Protein AF-A0A7C5R0I9-F1 (afdb_monomer_lite)

Foldseek 3Di:
DDDDDDDPVRLVVLLVVVVVVPDPLVVSCVVVVHDSVVNCVSNVVVVVVVVVVVVVDDD

Sequence (59 aa):
MKRRKWTGKEKLQIVLEGMRGQVPLGELCARHQLSQSQYYQWRDPLLNQGEKVFDRGGP

Radius of gyration: 13.23 Å; chains: 1; bounding box: 33×20×36 Å

pLDDT: mean 89.65, std 11.15, range [53.28, 97.06]

Structure (mmCIF, N/CA/C/O backbone):
data_AF-A0A7C5R0I9-F1
#
_entry.id   AF-A0A7C5R0I9-F1
#
loop_
_atom_site.group_PDB
_atom_site.id
_atom_site.type_symbol
_atom_site.label_atom_id
_atom_site.label_alt_id
_atom_site.label_comp_id
_atom_site.label_asym_id
_atom_site.label_entity_id
_atom_site.label_seq_id
_atom_site.pdbx_PDB_ins_code
_atom_site.Cartn_x
_atom_site.Cartn_y
_atom_site.Cartn_z
_atom_site.occupancy
_atom_site.B_iso_or_equiv
_atom_site.auth_seq_id
_atom_site.auth_comp_id
_atom_site.auth_asym_id
_atom_site.auth_atom_id
_atom_site.pdbx_PDB_model_num
ATOM 1 N N . MET A 1 1 ? -11.379 6.680 21.600 1.00 53.28 1 MET A N 1
ATOM 2 C CA . MET A 1 1 ? -10.999 5.487 20.804 1.00 53.28 1 MET A CA 1
ATOM 3 C C . MET A 1 1 ? -9.544 5.622 20.369 1.00 53.28 1 MET A C 1
ATOM 5 O O . MET A 1 1 ? -9.207 6.628 19.754 1.00 53.28 1 MET A O 1
ATOM 9 N N . LYS A 1 2 ? -8.660 4.677 20.720 1.00 57.75 2 LYS A N 1
ATOM 10 C CA . LYS A 1 2 ? -7.266 4.696 20.242 1.00 57.75 2 LYS A CA 1
ATOM 11 C C . LYS A 1 2 ? -7.268 4.321 18.760 1.00 57.75 2 LYS A C 1
ATOM 13 O O . LYS A 1 2 ? -7.661 3.211 18.419 1.00 57.75 2 LYS A O 1
ATOM 18 N N . ARG A 1 3 ? -6.860 5.243 17.880 1.00 71.06 3 ARG A N 1
ATOM 19 C CA . ARG A 1 3 ? -6.626 4.910 16.469 1.00 71.06 3 ARG A CA 1
ATOM 20 C C . ARG A 1 3 ? -5.533 3.849 16.415 1.00 71.06 3 ARG A C 1
ATOM 22 O O . ARG A 1 3 ? -4.450 4.061 16.964 1.00 71.06 3 ARG A O 1
ATOM 29 N N . ARG A 1 4 ? -5.828 2.720 15.774 1.00 82.56 4 ARG A N 1
ATOM 30 C CA . ARG A 1 4 ? -4.820 1.706 15.472 1.00 82.56 4 ARG A CA 1
ATOM 31 C C . ARG A 1 4 ? -3.700 2.379 14.675 1.00 82.56 4 ARG A C 1
ATOM 33 O O . ARG A 1 4 ? -3.966 3.155 13.758 1.00 82.56 4 ARG A O 1
ATOM 40 N N . LYS A 1 5 ? -2.451 2.147 15.074 1.00 86.94 5 LYS A N 1
ATOM 41 C CA . LYS A 1 5 ? -1.274 2.604 14.331 1.00 86.94 5 LYS A CA 1
ATOM 42 C C . LYS A 1 5 ? -0.724 1.406 13.574 1.00 86.94 5 LYS A C 1
ATOM 44 O O . LYS A 1 5 ? -0.431 0.397 14.199 1.00 86.94 5 LYS A O 1
ATOM 49 N N . TRP A 1 6 ? -0.594 1.538 12.259 1.00 92.06 6 TRP A N 1
ATOM 50 C CA . TRP A 1 6 ? 0.089 0.555 11.424 1.00 92.06 6 TRP A CA 1
ATOM 51 C C . TRP A 1 6 ? 1.530 0.996 11.211 1.00 92.06 6 TRP A C 1
ATOM 53 O O . TRP A 1 6 ? 1.788 2.127 10.780 1.00 92.06 6 TRP A O 1
ATOM 63 N N . THR A 1 7 ? 2.459 0.099 11.500 1.00 95.25 7 THR A N 1
ATOM 64 C CA . THR A 1 7 ? 3.868 0.230 11.130 1.00 95.25 7 THR A CA 1
ATOM 65 C C . THR A 1 7 ? 4.031 0.150 9.610 1.00 95.25 7 THR A C 1
ATOM 67 O O . THR A 1 7 ? 3.152 -0.339 8.899 1.00 95.25 7 THR A O 1
ATOM 70 N N . GLY A 1 8 ? 5.170 0.610 9.082 1.00 95.12 8 GLY A N 1
ATOM 71 C CA . GLY A 1 8 ? 5.450 0.513 7.643 1.00 95.12 8 GLY A CA 1
ATOM 72 C C . GLY A 1 8 ? 5.404 -0.929 7.120 1.00 95.12 8 GLY A C 1
ATOM 73 O O . GLY A 1 8 ? 4.831 -1.180 6.063 1.00 95.12 8 GLY A O 1
ATOM 74 N N . LYS A 1 9 ? 5.921 -1.885 7.904 1.00 95.38 9 LYS A N 1
ATOM 75 C CA . LYS A 1 9 ? 5.909 -3.316 7.570 1.00 95.38 9 LYS A CA 1
ATOM 76 C C . LYS A 1 9 ? 4.489 -3.874 7.465 1.00 95.38 9 LYS A C 1
ATOM 78 O O . LYS A 1 9 ? 4.179 -4.555 6.494 1.00 95.38 9 LYS A O 1
ATOM 83 N N . GLU A 1 10 ? 3.618 -3.547 8.418 1.00 95.88 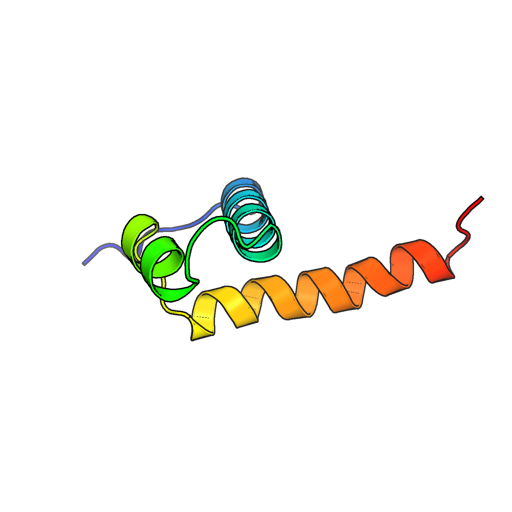10 GLU A N 1
ATOM 84 C CA . GLU A 1 10 ? 2.220 -3.996 8.388 1.00 95.88 10 GLU A CA 1
ATOM 85 C C . GLU A 1 10 ? 1.468 -3.420 7.188 1.00 95.88 10 GLU A C 1
ATOM 87 O O . GLU A 1 10 ? 0.759 -4.155 6.506 1.00 95.88 10 GLU A O 1
ATOM 92 N N . LYS A 1 11 ? 1.655 -2.125 6.890 1.00 96.06 11 LYS A N 1
ATOM 93 C CA . LYS A 1 11 ? 1.053 -1.501 5.701 1.00 96.06 11 LYS A CA 1
ATOM 94 C C . LYS A 1 11 ? 1.463 -2.237 4.429 1.00 96.06 11 LYS A C 1
ATOM 96 O O . LYS A 1 11 ? 0.604 -2.555 3.615 1.00 96.06 11 LYS A O 1
ATOM 101 N N . LEU A 1 12 ? 2.756 -2.542 4.289 1.00 95.62 12 LEU A N 1
ATOM 102 C CA . LEU A 1 12 ? 3.279 -3.268 3.135 1.00 95.62 12 LEU A CA 1
ATOM 103 C C . LEU A 1 12 ? 2.663 -4.669 3.019 1.00 95.62 12 LEU A C 1
ATOM 105 O O . LEU A 1 12 ? 2.198 -5.032 1.945 1.00 95.62 12 LEU A O 1
ATOM 109 N N . GLN A 1 13 ? 2.607 -5.435 4.114 1.00 96.25 13 GLN A N 1
ATOM 110 C CA . GLN A 1 13 ? 2.003 -6.773 4.108 1.00 96.25 13 GLN A CA 1
ATOM 111 C C . GLN A 1 13 ? 0.533 -6.740 3.668 1.00 96.25 13 GLN A C 1
ATOM 113 O O . GLN A 1 13 ? 0.144 -7.525 2.808 1.00 96.25 13 GLN A O 1
ATOM 118 N N . ILE A 1 14 ? -0.254 -5.799 4.200 1.00 96.19 14 ILE A N 1
ATOM 119 C CA . ILE A 1 14 ? -1.673 -5.640 3.847 1.00 96.19 14 ILE A CA 1
ATOM 120 C C . ILE A 1 14 ? -1.827 -5.266 2.368 1.00 96.19 14 ILE A C 1
ATOM 122 O O . ILE A 1 14 ? -2.664 -5.834 1.666 1.00 96.19 14 ILE A O 1
ATOM 126 N N . VAL A 1 15 ? -1.017 -4.323 1.872 1.00 96.62 15 VAL A N 1
ATOM 127 C CA . VAL A 1 15 ? -1.058 -3.913 0.461 1.00 96.62 15 VAL A CA 1
ATOM 128 C C . VAL A 1 15 ? -0.754 -5.097 -0.459 1.00 96.62 15 VAL A C 1
ATOM 130 O O . VAL A 1 15 ? -1.523 -5.338 -1.390 1.00 96.62 15 VAL A O 1
ATOM 133 N N . LEU A 1 16 ? 0.299 -5.867 -0.161 1.00 96.19 16 LEU A N 1
ATOM 134 C CA . LEU A 1 16 ? 0.695 -7.047 -0.936 1.00 96.19 16 LEU A CA 1
ATOM 135 C C . LEU A 1 16 ? -0.365 -8.158 -0.915 1.00 96.19 16 LEU A C 1
ATOM 137 O O . LEU A 1 16 ? -0.605 -8.781 -1.948 1.00 96.19 16 LEU A O 1
ATOM 141 N N . GLU A 1 17 ? -1.021 -8.399 0.224 1.00 96.19 17 GLU A N 1
ATOM 142 C CA . GLU A 1 17 ? -2.131 -9.358 0.316 1.00 96.19 17 GLU A CA 1
ATOM 143 C C . GLU A 1 17 ? -3.297 -8.940 -0.591 1.00 96.19 17 GLU A C 1
ATOM 145 O O . GLU A 1 17 ? -3.793 -9.753 -1.371 1.00 96.19 17 GLU A O 1
ATOM 150 N N . GLY A 1 18 ? -3.667 -7.654 -0.573 1.00 95.75 18 GLY A N 1
ATOM 151 C CA . GLY A 1 18 ? -4.707 -7.125 -1.459 1.00 95.75 18 GLY A CA 1
ATOM 152 C C . GLY A 1 18 ? -4.333 -7.164 -2.939 1.00 95.75 18 GLY A C 1
ATOM 153 O O . GLY A 1 18 ? -5.180 -7.479 -3.769 1.00 95.75 18 GLY A O 1
ATOM 154 N N . MET A 1 19 ? -3.062 -6.928 -3.277 1.00 94.62 19 MET A N 1
ATOM 155 C CA . MET A 1 19 ? -2.572 -7.035 -4.658 1.00 94.62 19 MET A CA 1
ATOM 156 C C . MET A 1 19 ? -2.587 -8.473 -5.177 1.00 94.62 19 MET A C 1
ATOM 158 O O . MET A 1 19 ? -2.753 -8.685 -6.373 1.00 94.62 19 MET A O 1
ATOM 162 N N . ARG A 1 20 ? -2.436 -9.466 -4.293 1.00 95.38 20 ARG A N 1
ATOM 163 C CA . ARG A 1 20 ? -2.513 -10.881 -4.670 1.00 95.38 20 ARG A CA 1
ATOM 164 C C . ARG A 1 20 ? -3.926 -11.300 -5.090 1.00 95.38 20 ARG A C 1
ATOM 166 O O . ARG A 1 20 ? -4.072 -12.302 -5.781 1.00 95.38 20 ARG A O 1
ATOM 173 N N . GLY A 1 21 ? -4.957 -10.569 -4.657 1.00 93.62 21 GLY A N 1
ATOM 174 C CA . GLY A 1 21 ? -6.342 -10.790 -5.083 1.00 93.62 21 GLY A CA 1
ATOM 175 C C . GLY A 1 21 ? -6.969 -12.103 -4.602 1.00 93.62 21 GLY A C 1
ATOM 176 O O . GLY A 1 21 ? -7.959 -12.542 -5.174 1.00 93.62 21 GLY A O 1
ATOM 177 N N . GLN A 1 22 ? -6.410 -12.744 -3.567 1.00 94.81 22 GLN A N 1
ATOM 178 C CA . GLN A 1 22 ? -6.939 -14.009 -3.027 1.00 94.81 22 GLN A CA 1
ATOM 179 C C . GLN A 1 22 ? -8.282 -13.841 -2.310 1.00 94.81 22 GLN A C 1
ATOM 181 O O . GLN A 1 22 ? -9.064 -14.785 -2.246 1.00 94.81 22 GLN A O 1
ATOM 186 N N . VAL A 1 23 ? -8.536 -12.652 -1.761 1.00 95.00 23 VAL A N 1
ATOM 187 C CA . VAL A 1 23 ? -9.798 -12.294 -1.110 1.00 95.00 23 VAL A CA 1
ATOM 188 C C . VAL A 1 23 ? -10.314 -10.968 -1.668 1.00 95.00 23 VAL A C 1
ATOM 190 O O . VAL A 1 23 ? -9.510 -10.128 -2.090 1.00 95.00 23 VAL A O 1
ATOM 193 N N . PRO A 1 24 ? -11.636 -10.729 -1.649 1.00 96.25 24 PRO A N 1
ATOM 194 C CA . PRO A 1 24 ? -12.196 -9.433 -2.008 1.00 96.25 24 PRO A CA 1
ATOM 195 C C . PRO A 1 24 ? -11.614 -8.310 -1.140 1.00 96.25 24 PRO A C 1
ATOM 197 O O . PRO A 1 24 ? -11.465 -8.456 0.075 1.00 96.25 24 PRO A O 1
ATOM 200 N N . LEU A 1 25 ? -11.360 -7.143 -1.740 1.00 95.06 25 LEU A N 1
ATOM 201 C CA . LEU A 1 25 ? -10.764 -6.002 -1.033 1.00 95.06 25 LEU A CA 1
ATOM 202 C C . LEU A 1 25 ? -11.570 -5.581 0.208 1.00 95.06 25 LEU A C 1
ATOM 204 O O . LEU A 1 25 ? -10.991 -5.187 1.219 1.00 95.06 25 LEU A O 1
ATOM 208 N N . GLY A 1 26 ? -12.902 -5.674 0.144 1.00 95.38 26 GLY A N 1
ATOM 209 C CA . GLY A 1 26 ? -13.779 -5.380 1.278 1.00 95.38 26 GLY A CA 1
ATOM 210 C C . GLY A 1 26 ? -13.544 -6.305 2.475 1.00 95.38 26 GLY A C 1
ATOM 211 O O . GLY A 1 26 ? -13.501 -5.827 3.607 1.00 95.38 26 GLY A O 1
ATOM 212 N N . GLU A 1 27 ? -13.318 -7.597 2.229 1.00 96.56 27 GLU A N 1
ATOM 213 C CA . GLU A 1 27 ? -13.034 -8.580 3.279 1.00 96.56 27 GLU A CA 1
ATOM 214 C C . GLU A 1 27 ? -11.654 -8.341 3.903 1.00 96.56 27 GLU A C 1
ATOM 216 O O . GLU A 1 27 ? -11.520 -8.312 5.128 1.00 96.56 27 GLU A O 1
ATOM 221 N N . LEU A 1 28 ? -10.642 -8.073 3.070 1.00 96.88 28 LEU A N 1
ATOM 222 C CA . LEU A 1 28 ? -9.306 -7.694 3.532 1.00 96.88 28 LEU A CA 1
ATOM 223 C C . LEU A 1 28 ? -9.364 -6.451 4.431 1.00 96.88 28 LEU A C 1
ATOM 225 O O . LEU A 1 28 ? -8.827 -6.435 5.540 1.00 96.88 28 LEU A O 1
ATOM 229 N N . CYS A 1 29 ? -10.053 -5.406 3.968 1.00 95.31 29 CYS A N 1
ATOM 230 C CA . CYS A 1 29 ? -10.214 -4.164 4.714 1.00 95.31 29 CYS A CA 1
ATOM 231 C C . CYS A 1 29 ? -10.916 -4.407 6.059 1.00 95.31 29 CYS A C 1
ATOM 233 O O . CYS A 1 29 ? -10.439 -3.926 7.086 1.00 95.31 29 CYS A O 1
ATOM 235 N N . ALA A 1 30 ? -11.977 -5.219 6.090 1.00 95.12 30 ALA A N 1
ATOM 236 C CA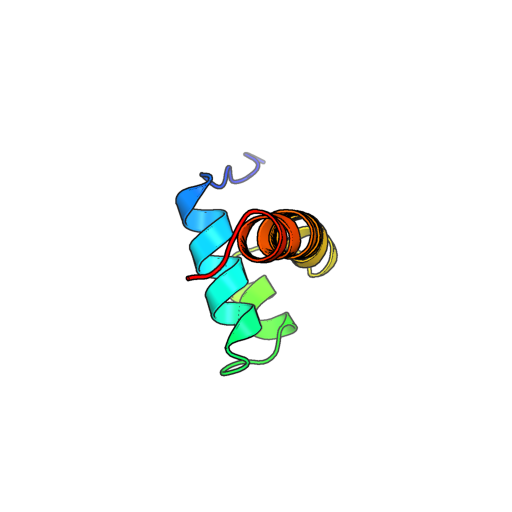 . ALA A 1 30 ? -12.666 -5.577 7.329 1.00 95.12 30 ALA A CA 1
ATOM 237 C C . ALA A 1 30 ? -11.744 -6.315 8.319 1.00 95.12 30 ALA A C 1
ATOM 239 O O . ALA A 1 30 ? -11.662 -5.927 9.487 1.00 95.12 30 ALA A O 1
ATOM 240 N N . ARG A 1 31 ? -10.983 -7.314 7.846 1.00 94.56 31 ARG A N 1
ATOM 241 C CA . ARG A 1 31 ? -10.031 -8.100 8.656 1.00 94.56 31 ARG A CA 1
ATOM 242 C C . ARG A 1 31 ? -8.967 -7.225 9.321 1.00 94.56 31 ARG A C 1
ATOM 244 O O . ARG A 1 31 ? -8.611 -7.441 10.479 1.00 94.56 31 ARG A O 1
ATOM 251 N N . HIS A 1 32 ? -8.485 -6.210 8.606 1.00 93.44 32 HIS A N 1
ATOM 252 C CA . HIS A 1 32 ? -7.456 -5.291 9.095 1.00 93.44 32 HIS A CA 1
ATOM 253 C C . HIS A 1 32 ? -8.003 -4.014 9.748 1.00 93.44 32 HIS A C 1
ATOM 255 O O . HIS A 1 32 ? -7.202 -3.163 10.144 1.00 93.44 32 HIS A O 1
ATOM 261 N N . GLN A 1 33 ? -9.329 -3.892 9.910 1.00 93.19 33 GLN A N 1
ATOM 262 C CA . GLN A 1 33 ? -10.001 -2.694 10.440 1.00 93.19 33 GLN A CA 1
ATOM 263 C C . GLN A 1 33 ? -9.608 -1.428 9.663 1.00 93.19 33 GLN A C 1
ATOM 265 O O . GLN A 1 33 ? -9.283 -0.386 10.236 1.00 93.19 33 GLN A O 1
ATOM 270 N N . LEU A 1 34 ? -9.600 -1.560 8.341 1.00 93.12 34 LEU A N 1
ATOM 271 C CA . LEU A 1 34 ? -9.184 -0.559 7.379 1.00 93.12 34 LEU A CA 1
ATOM 272 C C . LEU A 1 34 ? -10.377 -0.113 6.530 1.00 93.12 34 LEU A C 1
ATOM 274 O O . LEU A 1 34 ? -11.292 -0.894 6.276 1.00 93.12 34 LEU A O 1
ATOM 278 N N . SER A 1 35 ? -10.351 1.119 6.027 1.00 94.81 35 SER A N 1
ATOM 279 C CA . SER A 1 35 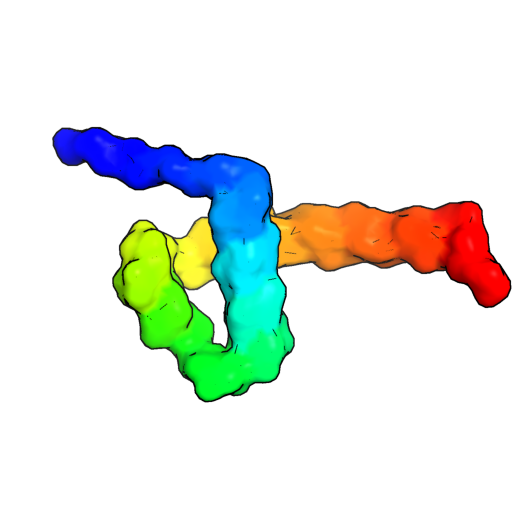? -11.228 1.508 4.919 1.00 94.81 35 SER A CA 1
ATOM 280 C C . SER A 1 35 ? -10.551 1.225 3.576 1.00 94.81 35 SER A C 1
ATOM 282 O O . SER A 1 35 ? -9.326 1.285 3.465 1.00 94.81 35 SER A O 1
ATOM 284 N N . GLN A 1 36 ? -11.337 0.989 2.522 1.00 95.50 36 GLN A N 1
ATOM 285 C CA . GLN A 1 36 ? -10.785 0.825 1.169 1.00 95.50 36 GLN A CA 1
ATOM 286 C C . GLN A 1 36 ? -10.004 2.068 0.717 1.00 95.50 36 GLN A C 1
ATOM 288 O O .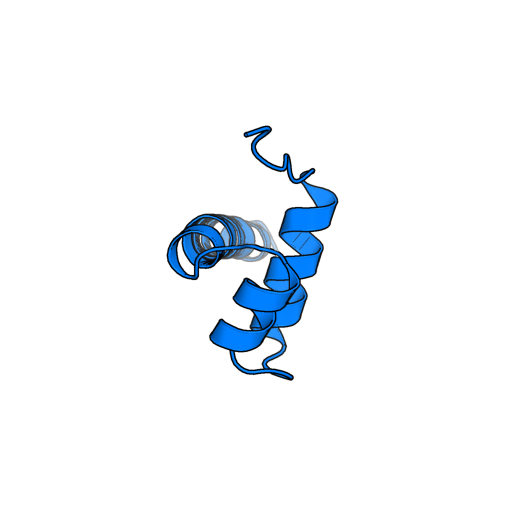 GLN A 1 36 ? -8.943 1.953 0.113 1.00 95.50 36 GLN A O 1
ATOM 293 N N . SER A 1 37 ? -10.471 3.267 1.076 1.00 96.44 37 SER A N 1
ATOM 294 C CA . SER A 1 37 ? -9.753 4.515 0.795 1.00 96.44 37 SER A CA 1
ATOM 295 C C . SER A 1 37 ? -8.365 4.533 1.435 1.00 96.44 37 SER A C 1
ATOM 297 O O . SER A 1 37 ? -7.402 4.947 0.797 1.00 96.44 37 SER A O 1
ATOM 299 N N . GLN A 1 38 ? -8.237 4.046 2.672 1.00 95.38 38 GLN A N 1
ATOM 300 C CA . GLN A 1 38 ? -6.950 3.969 3.359 1.00 95.38 38 GLN A CA 1
ATOM 301 C C . GLN A 1 38 ? -6.024 2.918 2.726 1.00 95.38 38 GLN A C 1
ATOM 303 O O . GLN A 1 38 ? -4.815 3.134 2.680 1.00 95.38 38 GLN A O 1
ATOM 308 N N . TYR A 1 39 ? -6.575 1.822 2.191 1.00 97.06 39 TYR A N 1
ATOM 309 C CA . TYR A 1 39 ? -5.805 0.847 1.412 1.00 97.06 39 TYR A CA 1
ATOM 310 C C . TYR A 1 39 ? -5.202 1.502 0.165 1.00 97.06 39 TYR A C 1
ATOM 312 O O . TYR A 1 39 ? -3.995 1.412 -0.058 1.00 97.06 39 TYR A O 1
ATOM 320 N N . TYR A 1 40 ? -6.018 2.221 -0.612 1.00 96.94 40 TYR A N 1
ATOM 321 C CA . TYR A 1 40 ? -5.555 2.907 -1.821 1.00 96.94 40 TYR A CA 1
ATOM 322 C C . TYR A 1 40 ? -4.531 4.006 -1.516 1.00 96.94 40 TYR A C 1
ATOM 324 O O . TYR A 1 40 ? -3.497 4.075 -2.173 1.00 96.94 40 TYR A O 1
ATOM 332 N N . GLN A 1 41 ? -4.720 4.761 -0.428 1.00 96.81 41 GLN A N 1
ATOM 333 C CA . GLN A 1 41 ? -3.728 5.730 0.058 1.00 96.81 41 GLN A CA 1
ATOM 334 C C . GLN A 1 41 ? -2.354 5.117 0.369 1.00 96.81 41 GLN A C 1
ATOM 336 O O . GLN A 1 41 ? -1.367 5.847 0.424 1.00 96.81 41 GLN A O 1
ATOM 341 N N . TRP A 1 42 ? -2.267 3.808 0.616 1.00 96.38 42 TRP A N 1
ATOM 342 C CA . TRP A 1 42 ? -0.992 3.114 0.816 1.00 96.38 42 TRP A CA 1
ATOM 343 C C . TRP A 1 42 ? -0.487 2.450 -0.458 1.00 96.38 42 TRP A C 1
ATOM 345 O O . TRP A 1 42 ? 0.710 2.506 -0.736 1.00 96.38 42 TRP A O 1
ATOM 355 N N . ARG A 1 43 ? -1.386 1.833 -1.229 1.00 96.31 43 ARG A 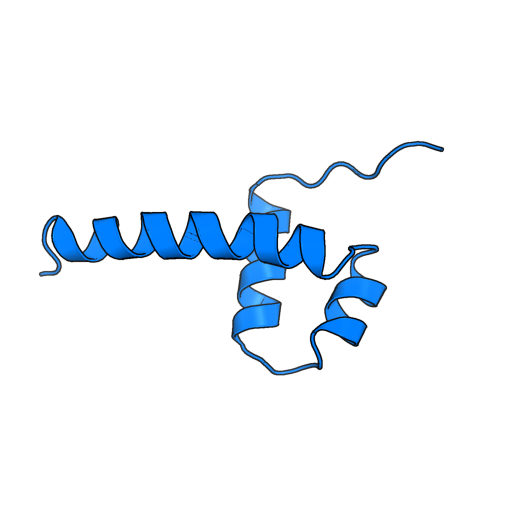N 1
ATOM 356 C CA . ARG A 1 43 ? -1.051 1.143 -2.474 1.00 96.31 43 ARG A CA 1
ATOM 357 C C . ARG A 1 43 ? -0.523 2.109 -3.528 1.00 96.31 43 ARG A C 1
ATOM 359 O O . ARG A 1 43 ? 0.513 1.836 -4.122 1.00 96.31 43 ARG A O 1
ATOM 366 N N . ASP A 1 44 ? -1.208 3.222 -3.760 1.00 95.94 44 ASP A N 1
ATOM 367 C CA . ASP A 1 44 ? -0.909 4.076 -4.910 1.00 95.94 44 ASP A CA 1
ATOM 368 C C . ASP A 1 44 ? 0.492 4.718 -4.798 1.00 95.94 44 ASP A C 1
ATOM 370 O O . ASP A 1 44 ? 1.267 4.614 -5.749 1.00 95.94 44 ASP A O 1
ATOM 374 N N . PRO A 1 45 ? 0.919 5.268 -3.638 1.00 94.31 45 PRO A N 1
ATOM 375 C CA . PRO A 1 45 ? 2.297 5.733 -3.478 1.00 94.31 45 PRO A CA 1
ATOM 376 C C . PRO A 1 45 ? 3.340 4.615 -3.589 1.00 94.31 45 PRO A C 1
ATOM 378 O O . PRO A 1 45 ? 4.432 4.871 -4.092 1.00 94.31 45 PRO A O 1
ATOM 381 N N . LEU A 1 46 ? 3.024 3.395 -3.127 1.00 93.12 46 LEU A N 1
ATOM 382 C CA . LEU A 1 46 ? 3.918 2.240 -3.245 1.00 93.12 46 LEU A CA 1
ATOM 383 C C . LEU A 1 46 ? 4.160 1.887 -4.717 1.00 93.12 46 LEU A C 1
ATOM 385 O O . LEU A 1 46 ? 5.308 1.699 -5.105 1.00 93.12 46 LEU A O 1
ATOM 389 N N . LEU A 1 47 ? 3.104 1.836 -5.533 1.00 91.38 47 LEU A N 1
ATOM 390 C CA . LEU A 1 47 ? 3.208 1.542 -6.965 1.00 91.38 47 LEU A CA 1
ATOM 391 C C . LEU A 1 47 ? 3.949 2.654 -7.719 1.00 91.38 47 LEU A C 1
ATOM 393 O O . LEU A 1 47 ? 4.886 2.361 -8.456 1.00 91.38 47 LEU A O 1
ATOM 397 N N . ASN A 1 48 ? 3.614 3.919 -7.450 1.00 92.12 48 ASN A N 1
ATOM 398 C CA . ASN A 1 48 ? 4.257 5.075 -8.090 1.00 92.12 48 ASN A CA 1
ATOM 399 C C . ASN A 1 48 ? 5.755 5.189 -7.758 1.00 92.12 48 ASN A C 1
ATOM 401 O O . ASN A 1 48 ? 6.545 5.709 -8.543 1.00 92.12 48 ASN A O 1
ATOM 405 N N . GLN A 1 49 ? 6.169 4.773 -6.558 1.00 89.25 49 GLN A N 1
ATOM 406 C CA . GLN A 1 49 ? 7.591 4.712 -6.205 1.00 89.25 49 GLN A CA 1
ATOM 407 C C . GLN A 1 49 ? 8.251 3.430 -6.715 1.00 89.25 49 GLN A C 1
ATOM 409 O O . GLN A 1 49 ? 9.433 3.463 -7.045 1.00 89.25 49 GLN A O 1
ATOM 414 N N . GLY A 1 50 ? 7.496 2.332 -6.795 1.00 86.31 50 GLY A N 1
ATOM 415 C CA . GLY A 1 50 ? 7.943 1.061 -7.353 1.00 86.31 50 GLY A CA 1
ATOM 416 C C . GLY A 1 50 ? 8.337 1.176 -8.823 1.00 86.31 50 GLY A C 1
ATOM 417 O O . GLY A 1 50 ? 9.376 0.649 -9.196 1.00 86.31 50 GLY A O 1
ATOM 418 N N . GLU A 1 51 ? 7.588 1.931 -9.630 1.00 84.94 51 GLU A N 1
ATOM 419 C CA . GLU A 1 51 ? 7.934 2.240 -11.030 1.00 84.94 51 GLU A CA 1
ATOM 420 C C . GLU A 1 51 ? 9.365 2.791 -11.158 1.00 84.94 51 GLU A C 1
ATOM 422 O O . GLU A 1 51 ? 10.187 2.261 -11.903 1.00 84.94 51 GLU A O 1
ATOM 427 N N . LYS A 1 52 ? 9.722 3.754 -10.299 1.00 86.00 52 LYS A N 1
ATOM 428 C CA . LYS A 1 52 ? 11.055 4.380 -10.283 1.00 86.00 52 LYS A CA 1
ATOM 429 C C . LYS A 1 52 ? 12.191 3.412 -9.949 1.00 86.00 52 LYS A C 1
ATOM 431 O O . LYS A 1 52 ? 13.351 3.740 -10.197 1.00 86.00 52 LYS A O 1
ATOM 436 N N . VAL A 1 53 ? 11.892 2.267 -9.329 1.00 82.81 53 VAL A N 1
ATOM 437 C CA . VAL A 1 53 ? 12.885 1.211 -9.078 1.00 82.81 53 VAL A CA 1
ATOM 438 C C . VAL A 1 53 ? 13.291 0.551 -10.393 1.00 82.81 53 VAL A C 1
ATOM 440 O O . VAL A 1 53 ? 14.469 0.264 -10.575 1.00 82.81 53 VAL A O 1
ATOM 443 N N . PHE A 1 54 ? 12.347 0.365 -11.316 1.00 81.62 54 PHE A N 1
ATOM 444 C CA . PHE A 1 54 ? 12.605 -0.234 -12.624 1.00 81.62 54 PHE A CA 1
ATOM 445 C C . PHE A 1 54 ? 13.244 0.767 -13.602 1.00 81.62 54 PHE A C 1
ATOM 447 O O . PHE A 1 54 ? 14.129 0.382 -14.365 1.00 81.62 54 PHE A O 1
ATOM 454 N N . ASP A 1 55 ? 12.895 2.056 -13.512 1.00 82.62 55 ASP A N 1
ATOM 455 C CA . ASP A 1 55 ? 13.483 3.119 -14.351 1.00 82.62 55 ASP A CA 1
ATOM 456 C C . ASP A 1 55 ? 14.959 3.409 -14.045 1.00 82.62 55 ASP A C 1
ATOM 458 O O . ASP A 1 55 ? 15.708 3.865 -14.907 1.00 82.62 55 ASP A O 1
ATOM 462 N N . ARG A 1 56 ? 15.405 3.175 -12.803 1.00 69.00 56 ARG A N 1
ATOM 463 C CA . ARG A 1 56 ? 16.788 3.454 -12.369 1.00 69.00 56 ARG A CA 1
ATOM 464 C C . ARG A 1 56 ? 17.803 2.382 -12.779 1.00 69.00 56 ARG A C 1
ATOM 466 O O . ARG A 1 56 ? 18.951 2.452 -12.348 1.00 69.00 56 ARG A O 1
ATOM 473 N N . GLY A 1 57 ? 17.400 1.443 -13.628 1.00 62.97 57 GLY A N 1
ATOM 474 C CA . GLY A 1 57 ? 18.211 0.310 -14.048 1.00 62.97 57 GLY A CA 1
ATOM 475 C C . GLY A 1 57 ? 17.716 -0.966 -13.387 1.00 62.97 57 GLY A C 1
ATOM 476 O O . GLY A 1 57 ? 18.274 -1.420 -12.388 1.00 62.97 57 GLY A O 1
ATOM 477 N N . GLY A 1 58 ? 16.675 -1.562 -13.969 1.00 61.03 58 GLY A N 1
ATOM 478 C CA . GLY A 1 58 ? 16.613 -3.021 -13.968 1.00 61.03 58 GLY A CA 1
ATOM 479 C C . GLY A 1 58 ? 17.8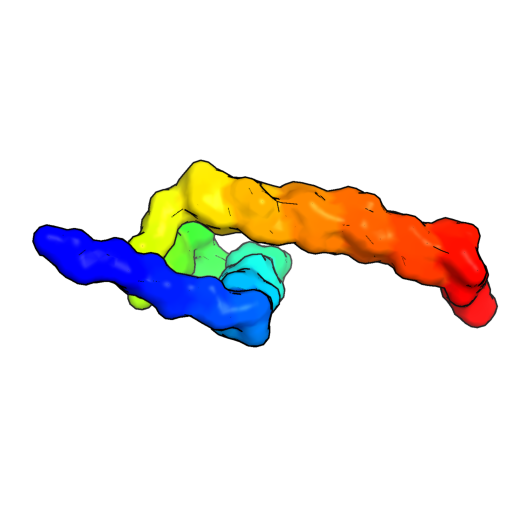87 -3.579 -14.630 1.00 61.03 58 GLY A C 1
ATOM 480 O O . GLY A 1 58 ? 18.440 -2.895 -15.495 1.00 61.03 58 GLY A O 1
ATOM 481 N N . PRO A 1 59 ? 18.397 -4.745 -14.194 1.00 57.66 59 PRO A N 1
ATOM 482 C CA . PRO A 1 59 ? 19.515 -5.404 -14.870 1.00 57.66 59 PRO A CA 1
ATOM 483 C C . PRO A 1 59 ? 19.249 -5.622 -16.364 1.00 57.66 59 PRO A C 1
ATOM 485 O O . PRO A 1 59 ? 18.064 -5.788 -16.739 1.00 57.66 59 PRO A O 1
#

Secondary structure (DSSP, 8-state):
--PPPPPHHHHHHHHHHHHHTSS-HHHHHHHTT--HHHHHHHHHHHHHHHHHHHHTT--